Protein AF-A0A355T111-F1 (afdb_monomer_lite)

Radius of gyration: 15.48 Å; chains: 1; bounding box: 35×26×43 Å

Structure (mmCIF, N/CA/C/O backbone):
data_AF-A0A355T111-F1
#
_entry.id   AF-A0A355T111-F1
#
loop_
_atom_site.group_PDB
_atom_site.id
_atom_site.type_symbol
_atom_site.label_atom_id
_atom_site.label_alt_id
_atom_site.label_comp_id
_atom_site.label_asym_id
_atom_site.label_entity_id
_atom_site.label_seq_id
_atom_site.pdbx_PDB_ins_code
_atom_site.Cartn_x
_atom_site.Cartn_y
_atom_site.Cartn_z
_atom_site.occupancy
_atom_site.B_iso_or_equiv
_atom_site.auth_seq_id
_atom_site.auth_comp_id
_atom_site.auth_asym_id
_atom_site.auth_atom_id
_atom_site.pdbx_PDB_model_num
ATOM 1 N N . MET A 1 1 ? -7.117 -15.075 -18.019 1.00 62.53 1 MET A N 1
ATOM 2 C CA . MET A 1 1 ? -6.682 -15.993 -16.942 1.00 62.53 1 MET A CA 1
ATOM 3 C C . MET A 1 1 ? -5.212 -16.354 -17.118 1.00 62.53 1 MET A C 1
ATOM 5 O O . MET A 1 1 ? -4.495 -16.278 -16.134 1.00 62.53 1 MET A O 1
ATOM 9 N N . GLU A 1 2 ? -4.752 -16.636 -18.345 1.00 79.12 2 GLU A N 1
ATOM 10 C CA . GLU A 1 2 ? -3.320 -16.825 -18.655 1.00 79.12 2 GLU A CA 1
ATOM 11 C C . GLU A 1 2 ? -2.445 -15.627 -18.256 1.00 79.12 2 GLU A C 1
ATOM 13 O O . GLU A 1 2 ? -1.503 -15.822 -17.497 1.00 79.12 2 GLU A O 1
ATOM 18 N N . PHE A 1 3 ? -2.821 -14.393 -18.616 1.00 80.19 3 PHE A N 1
ATOM 19 C CA . PHE A 1 3 ? -2.013 -13.205 -18.284 1.00 80.19 3 PHE A CA 1
ATOM 20 C C . PHE A 1 3 ? -1.797 -12.984 -16.769 1.00 80.19 3 PHE A C 1
ATOM 22 O O . PHE A 1 3 ? -0.758 -12.492 -16.347 1.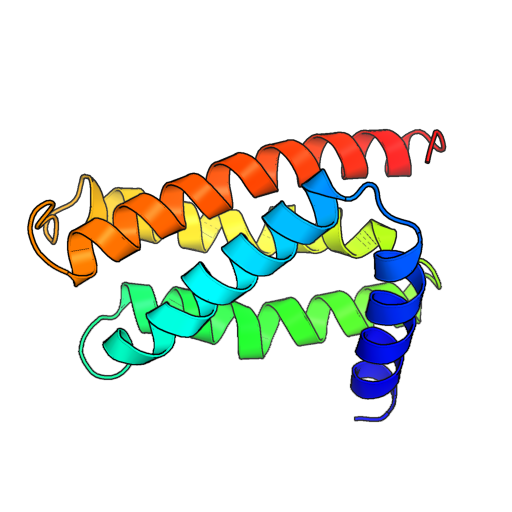00 80.19 3 PHE A O 1
ATOM 29 N N . ILE A 1 4 ? -2.746 -13.391 -15.911 1.00 85.50 4 ILE A N 1
ATOM 30 C CA . ILE A 1 4 ? -2.584 -13.299 -14.445 1.00 85.50 4 ILE A CA 1
ATOM 31 C C . ILE A 1 4 ? -1.568 -14.336 -13.947 1.00 85.50 4 ILE A C 1
ATOM 33 O O . ILE A 1 4 ? -0.788 -14.060 -13.039 1.00 85.50 4 ILE A O 1
ATOM 37 N N . LEU A 1 5 ? -1.576 -15.545 -14.514 1.00 87.12 5 LEU A N 1
ATOM 38 C CA . LEU A 1 5 ? -0.607 -16.583 -14.153 1.00 87.12 5 LEU A CA 1
ATOM 39 C C . LEU A 1 5 ? 0.805 -16.196 -14.599 1.00 87.12 5 LEU A C 1
ATOM 41 O O . LEU A 1 5 ? 1.757 -16.413 -13.849 1.00 87.12 5 LEU A O 1
ATOM 45 N N . GLU A 1 6 ? 0.916 -15.596 -15.782 1.00 85.94 6 GLU A N 1
ATOM 46 C CA . GLU A 1 6 ? 2.160 -15.050 -16.314 1.00 85.94 6 GLU A CA 1
ATOM 47 C C . GLU A 1 6 ? 2.695 -13.908 -15.451 1.00 85.94 6 GLU A C 1
ATOM 49 O O . GLU A 1 6 ? 3.835 -13.979 -15.001 1.00 85.94 6 GLU A O 1
ATOM 54 N N . PHE A 1 7 ? 1.839 -12.961 -15.069 1.00 88.06 7 PHE A N 1
ATOM 55 C CA . PHE A 1 7 ? 2.178 -11.912 -14.109 1.00 88.06 7 PHE A CA 1
ATOM 56 C C . PHE A 1 7 ? 2.808 -12.469 -12.823 1.00 88.06 7 PHE A C 1
ATOM 58 O O . PHE A 1 7 ? 3.863 -12.017 -12.385 1.00 88.06 7 PHE A O 1
ATOM 65 N N . PHE A 1 8 ? 2.205 -13.497 -12.213 1.00 89.75 8 PHE A N 1
ATOM 66 C CA . PHE A 1 8 ? 2.768 -14.102 -11.000 1.00 89.75 8 PHE A CA 1
ATOM 67 C C . PHE A 1 8 ? 4.076 -14.863 -11.246 1.00 89.75 8 PHE A C 1
ATOM 69 O O . PHE A 1 8 ? 4.852 -15.049 -10.306 1.00 89.75 8 PHE A O 1
ATOM 76 N N . ARG A 1 9 ? 4.312 -15.357 -12.464 1.00 88.62 9 ARG A N 1
ATOM 77 C CA . ARG A 1 9 ? 5.581 -15.982 -12.850 1.00 88.62 9 ARG A CA 1
ATOM 78 C C . ARG A 1 9 ? 6.675 -14.923 -12.945 1.00 88.62 9 ARG A C 1
ATOM 80 O O . ARG A 1 9 ? 7.655 -15.043 -12.217 1.00 88.62 9 ARG A O 1
ATOM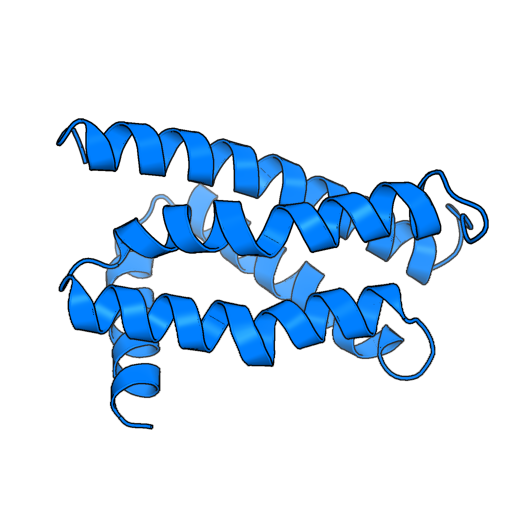 87 N N . GLU A 1 10 ? 6.454 -13.871 -13.726 1.00 86.06 10 GLU A N 1
ATOM 88 C CA . GLU A 1 10 ? 7.396 -12.758 -13.895 1.00 86.06 10 GLU A CA 1
ATOM 89 C C . GLU A 1 10 ? 7.706 -12.071 -12.564 1.00 86.06 10 GLU A C 1
ATOM 91 O O . GLU A 1 10 ? 8.867 -11.851 -12.227 1.00 86.06 10 GLU A O 1
ATOM 96 N N . PHE A 1 11 ? 6.680 -11.821 -11.745 1.00 87.06 11 PHE A N 1
ATOM 97 C CA . PHE A 1 11 ? 6.857 -11.242 -10.415 1.00 87.06 11 PHE A CA 1
ATOM 98 C C . PHE A 1 11 ? 7.775 -12.089 -9.530 1.00 87.06 11 PHE A C 1
ATOM 100 O O . PHE A 1 11 ? 8.628 -11.557 -8.823 1.00 87.06 11 PHE A O 1
ATOM 107 N N . ARG A 1 12 ? 7.623 -13.419 -9.563 1.00 87.00 12 ARG A N 1
ATOM 108 C CA . ARG A 1 12 ? 8.476 -14.326 -8.784 1.00 87.00 12 ARG A CA 1
ATOM 109 C C . ARG A 1 12 ? 9.897 -14.401 -9.320 1.00 87.00 12 ARG A C 1
ATOM 111 O O . ARG A 1 12 ? 10.809 -14.492 -8.507 1.00 87.00 12 ARG A O 1
ATOM 118 N N . GLU A 1 13 ? 10.071 -14.399 -10.637 1.00 87.38 13 GLU A N 1
ATOM 119 C CA . GLU A 1 13 ? 11.393 -14.392 -11.270 1.00 87.38 13 GLU A CA 1
ATOM 120 C C . GLU A 1 13 ? 12.159 -13.131 -10.851 1.00 87.38 13 GLU A C 1
ATOM 122 O O . GLU A 1 13 ? 13.251 -13.235 -10.301 1.00 87.38 13 GLU A O 1
ATOM 127 N N . GLN A 1 14 ? 11.537 -11.953 -10.950 1.00 83.06 14 GLN A N 1
ATOM 128 C CA . GLN A 1 14 ? 12.182 -10.702 -10.545 1.00 83.06 14 GLN A CA 1
ATOM 129 C C . GLN A 1 14 ? 12.410 -10.582 -9.038 1.00 83.06 14 GLN A C 1
ATOM 131 O O . GLN A 1 14 ? 13.414 -10.020 -8.603 1.00 83.06 14 GLN A O 1
ATOM 136 N N . ALA A 1 15 ? 11.513 -11.133 -8.215 1.00 83.38 15 ALA A N 1
ATOM 137 C CA . ALA A 1 15 ? 11.683 -11.110 -6.766 1.00 83.38 15 ALA A CA 1
ATOM 138 C C . ALA A 1 15 ? 12.965 -11.826 -6.301 1.00 83.38 15 ALA A C 1
ATOM 140 O O . ALA A 1 15 ? 13.522 -11.461 -5.264 1.00 83.38 15 ALA A O 1
ATOM 141 N N . GLN A 1 16 ? 13.460 -12.816 -7.054 1.00 84.38 16 GLN A N 1
ATOM 142 C CA . GLN A 1 16 ? 14.684 -13.549 -6.708 1.00 84.38 16 GLN A CA 1
ATOM 143 C C . GLN A 1 16 ? 15.945 -12.683 -6.794 1.00 84.38 16 GLN A C 1
ATOM 145 O O . GLN A 1 16 ? 16.879 -12.908 -6.024 1.00 84.38 16 GLN A O 1
ATOM 150 N N . ASP A 1 17 ? 15.938 -11.662 -7.651 1.00 87.06 17 ASP A N 1
ATOM 151 C CA . ASP A 1 17 ? 17.081 -10.772 -7.872 1.00 87.06 17 ASP A CA 1
ATOM 152 C C . ASP A 1 17 ? 17.067 -9.535 -6.955 1.00 87.06 17 ASP A C 1
ATOM 154 O O . ASP A 1 17 ? 18.016 -8.746 -6.927 1.00 87.06 17 ASP A O 1
ATOM 158 N N . LEU A 1 18 ? 16.003 -9.353 -6.164 1.00 86.56 18 LEU A N 1
ATOM 159 C CA . LEU A 1 18 ? 15.878 -8.214 -5.260 1.00 86.56 18 LEU A CA 1
ATOM 160 C C . LEU A 1 18 ? 16.731 -8.382 -3.990 1.00 86.56 18 LEU A C 1
ATOM 162 O O . LEU A 1 18 ? 16.838 -9.481 -3.434 1.00 86.56 18 LEU A O 1
ATOM 166 N N . PRO A 1 19 ? 17.269 -7.276 -3.435 1.00 92.75 19 PRO A N 1
ATOM 167 C CA . PRO A 1 19 ? 17.963 -7.306 -2.155 1.00 92.75 19 PRO A CA 1
ATOM 168 C C . PRO A 1 19 ? 17.118 -7.960 -1.053 1.00 92.75 19 PRO A C 1
ATOM 170 O O . PRO A 1 19 ? 15.907 -7.748 -0.964 1.00 92.75 19 PRO A O 1
ATOM 173 N N . ALA A 1 20 ? 17.766 -8.697 -0.148 1.00 92.81 20 ALA A N 1
ATOM 174 C CA . ALA A 1 20 ? 17.083 -9.466 0.898 1.00 92.81 20 ALA A CA 1
ATOM 175 C C . ALA A 1 20 ? 16.107 -8.630 1.753 1.00 92.81 20 ALA A C 1
ATOM 177 O O . ALA A 1 20 ? 15.047 -9.118 2.142 1.00 92.81 20 ALA A O 1
ATOM 178 N N . TRP A 1 21 ? 16.429 -7.358 2.016 1.00 92.94 21 TRP A N 1
ATOM 179 C CA . TRP A 1 21 ? 15.554 -6.465 2.780 1.00 92.94 21 TRP A CA 1
ATOM 180 C C . TRP A 1 21 ? 14.248 -6.136 2.037 1.00 92.94 21 TRP A C 1
ATOM 182 O O . TRP A 1 21 ? 13.208 -6.012 2.681 1.00 92.94 21 TRP A O 1
ATOM 192 N N . VAL A 1 22 ? 14.281 -6.050 0.700 1.00 91.38 22 VAL A N 1
ATOM 193 C CA . VAL A 1 22 ? 13.093 -5.816 -0.138 1.00 91.38 22 VAL A CA 1
ATOM 194 C C . VAL A 1 22 ? 12.194 -7.042 -0.088 1.00 91.38 22 VAL A C 1
ATOM 196 O O . VAL A 1 22 ? 11.002 -6.923 0.176 1.00 91.38 22 VAL A O 1
ATOM 199 N N . ASN A 1 23 ? 12.776 -8.233 -0.240 1.00 90.94 23 ASN A N 1
ATOM 200 C CA . ASN A 1 23 ? 12.054 -9.497 -0.101 1.00 90.94 23 ASN A CA 1
ATOM 201 C C . ASN A 1 23 ? 11.403 -9.647 1.284 1.00 90.94 23 ASN A C 1
ATOM 203 O O . ASN A 1 23 ? 10.239 -10.036 1.395 1.00 90.94 23 ASN A O 1
ATOM 207 N N . MET A 1 24 ? 12.111 -9.270 2.352 1.00 94.81 24 MET A N 1
ATOM 208 C CA . MET A 1 24 ? 11.548 -9.238 3.704 1.00 94.81 24 MET A CA 1
ATOM 209 C C . MET A 1 24 ? 10.376 -8.251 3.816 1.00 94.81 24 MET A C 1
ATOM 211 O O . MET A 1 24 ? 9.346 -8.596 4.399 1.00 94.81 24 MET A O 1
ATOM 215 N N . TRP A 1 25 ? 10.502 -7.053 3.235 1.00 95.88 25 TRP A N 1
ATOM 216 C CA . TRP A 1 25 ? 9.427 -6.061 3.204 1.00 95.88 25 TRP A CA 1
ATOM 217 C C . TRP A 1 25 ? 8.201 -6.574 2.439 1.00 95.88 25 TRP A C 1
ATOM 219 O O . TRP A 1 25 ? 7.092 -6.499 2.959 1.00 95.88 25 TRP A O 1
ATOM 229 N N . MET A 1 26 ? 8.383 -7.183 1.264 1.00 92.25 26 MET A N 1
ATOM 230 C CA . MET A 1 26 ? 7.293 -7.787 0.488 1.00 92.25 26 MET A CA 1
ATOM 231 C C . MET A 1 26 ? 6.560 -8.889 1.254 1.00 92.25 26 MET A C 1
ATOM 233 O O . MET A 1 26 ? 5.329 -8.906 1.276 1.00 92.25 26 MET A O 1
ATOM 237 N N . ASN A 1 27 ? 7.290 -9.761 1.951 1.00 94.69 27 ASN A N 1
ATOM 238 C CA . ASN A 1 27 ? 6.684 -10.789 2.798 1.00 94.69 27 ASN A CA 1
ATOM 239 C C . ASN A 1 27 ? 5.894 -10.180 3.964 1.00 94.69 27 ASN A C 1
ATOM 241 O O . ASN A 1 27 ? 4.785 -10.628 4.262 1.00 94.69 27 ASN A O 1
ATOM 245 N N . PHE A 1 28 ? 6.430 -9.135 4.599 1.00 97.31 28 PHE A N 1
ATOM 246 C CA . PHE A 1 28 ? 5.725 -8.399 5.645 1.00 97.31 28 PHE A CA 1
ATOM 247 C C . PHE A 1 28 ? 4.436 -7.759 5.116 1.00 97.31 28 PHE A C 1
ATOM 249 O O . PHE A 1 28 ? 3.377 -7.952 5.712 1.00 97.31 28 PHE A O 1
ATOM 256 N N . MET A 1 29 ? 4.497 -7.068 3.972 1.00 95.50 29 MET A N 1
ATOM 257 C CA . MET A 1 29 ? 3.314 -6.516 3.307 1.00 95.50 29 MET A CA 1
ATOM 258 C C . MET A 1 29 ? 2.276 -7.610 3.054 1.00 95.50 29 MET A C 1
ATOM 260 O O . MET A 1 29 ? 1.123 -7.468 3.459 1.00 95.50 29 MET A O 1
ATOM 264 N N . GLY A 1 30 ? 2.694 -8.730 2.456 1.00 94.88 30 GLY A N 1
ATOM 265 C CA . GLY A 1 30 ? 1.831 -9.880 2.197 1.00 94.88 30 GLY A CA 1
ATOM 266 C C . GLY A 1 30 ? 1.143 -10.404 3.460 1.00 94.88 30 GLY A C 1
ATOM 267 O O . GLY A 1 30 ? -0.059 -10.665 3.440 1.00 94.88 30 GLY A O 1
ATOM 268 N N . ALA A 1 31 ? 1.858 -10.486 4.585 1.00 97.44 31 ALA A N 1
ATOM 269 C CA . ALA A 1 31 ? 1.287 -10.891 5.868 1.00 97.44 31 ALA A CA 1
ATOM 270 C C . ALA A 1 31 ? 0.274 -9.868 6.420 1.00 97.44 31 ALA A C 1
ATOM 272 O O . ALA A 1 31 ? -0.808 -10.249 6.875 1.00 97.44 31 ALA A O 1
ATOM 273 N N . VAL A 1 32 ? 0.575 -8.567 6.352 1.00 97.69 32 VAL A N 1
ATOM 274 C CA . VAL A 1 32 ? -0.347 -7.500 6.788 1.00 97.69 32 VAL A CA 1
ATOM 275 C C . VAL A 1 32 ? -1.632 -7.511 5.953 1.00 97.69 32 VAL A C 1
ATOM 277 O O . VAL A 1 32 ? -2.732 -7.488 6.510 1.00 97.69 32 VAL A O 1
ATOM 280 N N . TYR A 1 33 ? -1.519 -7.641 4.630 1.00 95.31 33 TYR A N 1
ATOM 281 C CA . TYR A 1 33 ? -2.675 -7.811 3.747 1.00 95.31 33 TYR A CA 1
ATOM 282 C C . TYR A 1 33 ? -3.454 -9.091 4.061 1.00 95.31 33 TYR A C 1
ATOM 284 O O . TYR A 1 33 ? -4.675 -9.050 4.223 1.00 95.31 33 TYR A O 1
ATOM 292 N N . GLY A 1 34 ? -2.754 -10.222 4.191 1.00 96.38 34 GLY A N 1
ATOM 293 C CA . GLY A 1 34 ? -3.352 -11.531 4.448 1.00 96.38 34 GLY A CA 1
ATOM 294 C C . GLY A 1 34 ? -4.125 -11.581 5.765 1.00 96.38 34 GLY A C 1
ATOM 295 O O . GLY A 1 34 ? -5.242 -12.091 5.809 1.00 96.38 34 GLY A O 1
ATOM 296 N N . THR A 1 35 ? -3.598 -10.969 6.829 1.00 97.38 35 THR A N 1
ATOM 297 C CA . THR A 1 35 ? -4.310 -10.854 8.116 1.00 97.38 35 THR A CA 1
ATOM 298 C C . THR A 1 35 ? -5.583 -10.008 8.027 1.00 97.38 35 THR A C 1
ATOM 300 O O . THR A 1 35 ? -6.499 -10.205 8.827 1.00 97.38 35 THR A O 1
ATOM 303 N N . GLY A 1 36 ? -5.714 -9.153 7.006 1.00 95.56 36 GLY A N 1
ATOM 304 C CA . GLY A 1 36 ? -6.953 -8.438 6.697 1.00 95.56 36 GLY A CA 1
ATOM 305 C C . GLY A 1 36 ? -8.145 -9.369 6.457 1.00 95.56 36 GLY A C 1
ATOM 306 O O . GLY A 1 36 ? -9.271 -9.021 6.821 1.00 95.56 36 GLY A O 1
ATOM 307 N N . LEU A 1 37 ? -7.905 -10.587 5.948 1.00 96.69 37 LEU A N 1
ATOM 308 C CA . LEU A 1 37 ? -8.934 -11.612 5.729 1.00 96.69 37 LEU A CA 1
ATOM 309 C C . LEU A 1 37 ? -9.687 -11.993 7.009 1.00 96.69 37 LEU A C 1
ATOM 311 O O . LEU A 1 37 ? -10.868 -12.318 6.946 1.00 96.69 37 LEU A O 1
ATOM 315 N N . LEU A 1 38 ? -9.060 -11.888 8.182 1.00 97.38 38 LEU A N 1
ATOM 316 C CA . LEU A 1 38 ? -9.715 -12.179 9.462 1.00 97.38 38 LEU A CA 1
ATOM 317 C C . LEU A 1 38 ? -10.842 -11.182 9.783 1.00 97.38 38 LEU A C 1
ATOM 319 O O . LEU A 1 38 ? -11.762 -11.480 10.547 1.00 97.38 38 LEU A O 1
ATOM 323 N N . PHE A 1 39 ? -10.793 -9.991 9.187 1.00 97.50 39 PHE A N 1
ATOM 324 C CA . PHE A 1 39 ? -11.696 -8.886 9.492 1.00 97.50 39 PHE A CA 1
ATOM 325 C C . PHE A 1 39 ? -12.745 -8.632 8.403 1.00 97.50 39 PHE A C 1
ATOM 327 O O . PHE A 1 39 ? -13.680 -7.863 8.645 1.00 97.50 39 PHE A O 1
ATOM 334 N N . ILE A 1 40 ? -12.661 -9.294 7.241 1.00 96.62 40 ILE A N 1
ATOM 335 C CA . ILE A 1 40 ? -13.535 -9.011 6.086 1.00 96.62 40 ILE A CA 1
ATOM 336 C C . ILE A 1 40 ? -15.017 -9.228 6.391 1.00 96.62 40 ILE A C 1
ATOM 338 O O . ILE A 1 40 ? -15.857 -8.537 5.836 1.00 96.62 40 ILE A O 1
ATOM 342 N N . PHE A 1 41 ? -15.394 -10.129 7.299 1.00 95.00 41 PHE A N 1
ATOM 343 C CA . PHE A 1 41 ? -16.812 -10.345 7.617 1.00 95.00 41 PHE A CA 1
ATOM 344 C C . PHE A 1 41 ? -17.394 -9.285 8.553 1.00 95.00 41 PHE A C 1
ATOM 346 O O . PHE A 1 41 ? -18.609 -9.117 8.593 1.00 95.00 41 PHE A O 1
ATOM 353 N N . HIS A 1 42 ? -16.552 -8.507 9.233 1.00 94.25 42 HIS A N 1
ATOM 354 C CA . HIS A 1 42 ? -16.984 -7.615 10.312 1.00 94.25 42 HIS A CA 1
ATOM 355 C C . HIS A 1 42 ? -16.642 -6.146 10.070 1.00 94.25 42 HIS A C 1
ATOM 357 O O . HIS A 1 42 ? -17.230 -5.269 10.704 1.00 94.25 42 HIS A O 1
ATOM 363 N N . LYS A 1 43 ? -15.668 -5.857 9.202 1.00 96.88 43 LYS A N 1
ATOM 364 C CA . LYS A 1 43 ? -15.067 -4.529 9.080 1.00 96.88 43 LYS A CA 1
ATOM 365 C C . LYS A 1 43 ? -15.003 -4.092 7.629 1.00 96.88 43 LYS A C 1
ATOM 367 O O . LYS A 1 43 ? -14.418 -4.766 6.786 1.00 96.88 43 LYS A O 1
ATOM 372 N N . TRP A 1 44 ? -15.592 -2.932 7.352 1.00 96.94 44 TRP A N 1
ATOM 373 C CA . TRP A 1 44 ? -15.624 -2.388 6.000 1.00 96.94 44 TRP A CA 1
ATOM 374 C C . TRP A 1 44 ? -14.232 -2.022 5.482 1.00 96.94 44 TRP A C 1
ATOM 376 O O . TRP A 1 44 ? -13.926 -2.368 4.348 1.00 96.94 44 TRP A O 1
ATOM 386 N N . GLY A 1 45 ? -13.361 -1.410 6.295 1.00 96.94 45 GLY A N 1
ATOM 387 C CA . GLY A 1 45 ? -12.001 -1.074 5.853 1.00 96.94 45 GLY A CA 1
ATOM 388 C C . GLY A 1 45 ? -11.193 -2.304 5.427 1.00 96.94 45 GLY A C 1
ATOM 389 O O . GLY A 1 45 ? -10.500 -2.255 4.416 1.00 96.94 45 GLY A O 1
ATOM 390 N N . ALA A 1 46 ? -11.374 -3.446 6.103 1.00 97.50 46 ALA A N 1
ATOM 391 C CA . ALA A 1 46 ? -10.786 -4.718 5.678 1.00 97.50 46 ALA A CA 1
ATOM 392 C C . ALA A 1 46 ? -11.351 -5.218 4.341 1.00 97.50 46 ALA A C 1
ATOM 394 O O . ALA A 1 46 ? -10.579 -5.591 3.461 1.00 97.50 46 ALA A O 1
ATOM 395 N N . ARG A 1 47 ? -12.679 -5.180 4.148 1.00 98.06 47 ARG A N 1
ATOM 396 C CA . ARG A 1 47 ? -13.300 -5.515 2.849 1.00 98.06 47 ARG A CA 1
ATOM 397 C C . ARG A 1 47 ? -12.787 -4.616 1.737 1.00 98.06 47 ARG A C 1
ATOM 399 O O . ARG A 1 47 ? -12.536 -5.101 0.643 1.00 98.06 47 ARG A O 1
ATOM 406 N N . PHE A 1 48 ? -12.638 -3.325 2.017 1.00 98.00 48 PHE A N 1
ATOM 407 C CA . PHE A 1 48 ? -12.184 -2.361 1.032 1.00 98.00 48 PHE A CA 1
ATOM 408 C C . PHE A 1 48 ? -10.725 -2.607 0.646 1.00 98.00 48 PHE A C 1
ATOM 410 O O . PHE A 1 48 ? -10.436 -2.712 -0.537 1.00 98.00 48 PHE A O 1
ATOM 417 N N . ALA A 1 49 ? -9.828 -2.798 1.617 1.00 97.44 49 ALA A N 1
ATOM 418 C CA . ALA A 1 49 ? -8.420 -3.085 1.353 1.00 97.44 49 ALA A CA 1
ATOM 419 C C . ALA A 1 49 ? -8.210 -4.427 0.627 1.00 97.44 49 ALA A C 1
ATOM 421 O O . ALA A 1 49 ? -7.521 -4.484 -0.390 1.00 97.44 49 ALA A O 1
ATOM 422 N N . VAL A 1 50 ? -8.834 -5.504 1.116 1.00 96.69 50 VAL A N 1
ATOM 423 C CA . VAL A 1 50 ? -8.726 -6.840 0.503 1.00 96.69 50 VAL A CA 1
ATOM 424 C C . VAL A 1 50 ? -9.413 -6.870 -0.862 1.00 96.69 50 VAL A C 1
ATOM 426 O O . VAL A 1 50 ? -8.873 -7.425 -1.815 1.00 96.69 50 VAL A O 1
ATOM 429 N N . GLY A 1 51 ? -10.587 -6.251 -0.983 1.00 96.62 51 GLY A N 1
ATOM 430 C CA . GLY A 1 51 ? -11.312 -6.152 -2.244 1.00 96.62 51 GLY A CA 1
ATOM 431 C C . GLY A 1 51 ? -10.547 -5.336 -3.285 1.00 96.62 51 GLY A C 1
ATOM 432 O O . GLY A 1 51 ? -10.443 -5.775 -4.427 1.00 96.62 51 GLY A O 1
ATOM 433 N N . MET A 1 52 ? -9.948 -4.207 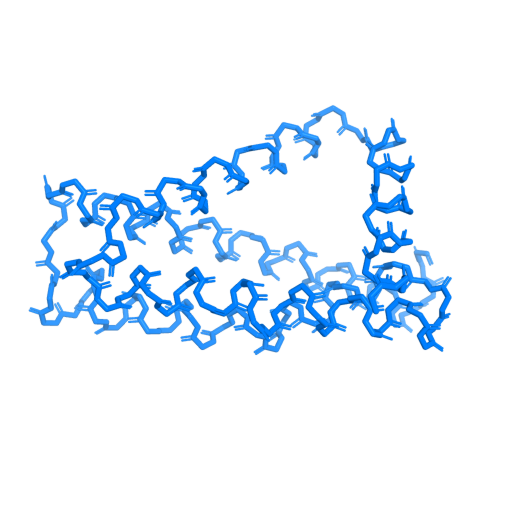-2.885 1.00 97.00 52 MET A N 1
ATOM 434 C CA . MET A 1 52 ? -9.062 -3.415 -3.743 1.00 97.00 52 MET A CA 1
ATOM 435 C C . MET A 1 52 ? -7.898 -4.267 -4.245 1.00 97.00 52 MET A C 1
ATOM 437 O O . MET A 1 52 ? -7.634 -4.272 -5.442 1.00 97.00 52 MET A O 1
ATOM 441 N N . MET A 1 53 ? -7.250 -5.040 -3.366 1.00 95.06 53 MET A N 1
ATOM 442 C CA . MET A 1 53 ? -6.165 -5.938 -3.766 1.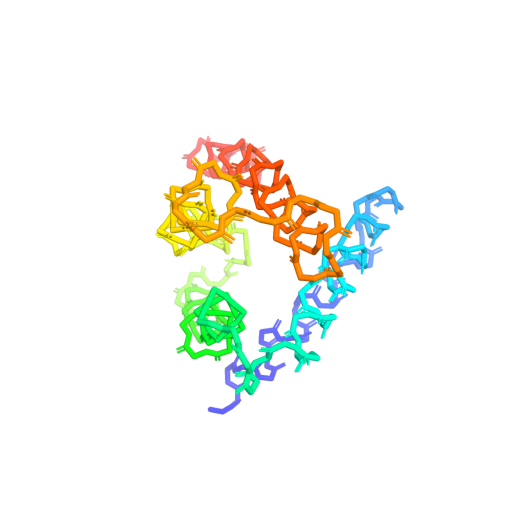00 95.06 53 MET A CA 1
ATOM 443 C C . MET A 1 53 ? -6.624 -6.962 -4.816 1.00 95.06 53 MET A C 1
ATOM 445 O O . MET A 1 53 ? -6.031 -7.065 -5.888 1.00 95.06 53 MET A O 1
ATOM 449 N N . LEU A 1 54 ? -7.674 -7.728 -4.504 1.00 93.88 54 LEU A N 1
ATOM 450 C CA . LEU A 1 54 ? -8.060 -8.906 -5.284 1.00 93.88 54 LEU A CA 1
ATOM 451 C C . LEU A 1 54 ? -8.759 -8.564 -6.600 1.00 93.88 54 LEU A C 1
ATOM 453 O O . LEU A 1 54 ? -8.543 -9.246 -7.599 1.00 93.88 54 LEU A O 1
ATOM 457 N N . PHE A 1 55 ? -9.612 -7.539 -6.602 1.00 95.56 55 PHE A N 1
ATOM 458 C CA . PHE A 1 55 ? -10.490 -7.255 -7.738 1.00 95.56 55 PHE A CA 1
ATOM 459 C C . PHE A 1 55 ? -10.014 -6.097 -8.609 1.00 95.56 55 PHE A C 1
ATOM 461 O O . PHE A 1 55 ? -10.486 -5.981 -9.737 1.00 95.56 55 PHE A O 1
ATOM 468 N N . LEU A 1 56 ? -9.102 -5.254 -8.117 1.00 95.81 56 LEU A N 1
ATOM 469 C CA . LEU A 1 56 ? -8.597 -4.107 -8.872 1.00 95.81 56 LEU A CA 1
ATOM 470 C C . LEU A 1 56 ? -7.081 -4.149 -9.023 1.00 95.81 56 LEU A C 1
ATOM 472 O O . LEU A 1 56 ? -6.605 -4.174 -10.151 1.00 95.81 56 LEU A O 1
ATOM 476 N N . ASN A 1 57 ? -6.329 -4.225 -7.925 1.00 95.06 57 ASN A N 1
ATOM 477 C CA . ASN A 1 57 ? -4.875 -4.116 -7.969 1.00 95.06 57 ASN A CA 1
ATOM 478 C C . ASN A 1 57 ? -4.227 -5.248 -8.766 1.00 95.06 57 ASN A C 1
ATOM 480 O O . ASN A 1 57 ? -3.517 -4.981 -9.725 1.00 95.06 57 ASN A O 1
ATOM 484 N N . VAL A 1 58 ? -4.509 -6.510 -8.424 1.00 93.88 58 VAL A N 1
ATOM 485 C CA . VAL A 1 58 ? -3.921 -7.655 -9.140 1.00 93.88 58 VAL A CA 1
ATOM 486 C C . VAL A 1 58 ? -4.309 -7.659 -10.629 1.00 93.88 58 VAL A C 1
ATOM 488 O O . VAL A 1 58 ? -3.402 -7.751 -11.456 1.00 93.88 58 VAL A O 1
ATOM 491 N N . PRO A 1 59 ? -5.594 -7.513 -11.018 1.00 95.31 59 PRO A N 1
ATOM 492 C CA . PRO A 1 59 ? -5.958 -7.446 -12.432 1.00 95.31 59 PRO A CA 1
ATOM 493 C C . PRO A 1 59 ? -5.346 -6.256 -13.179 1.00 95.31 59 PRO A C 1
ATOM 495 O O . PRO A 1 59 ? -4.890 -6.435 -14.304 1.00 95.31 59 PRO A O 1
ATOM 498 N N . ALA A 1 60 ? -5.319 -5.063 -12.575 1.00 96.00 60 ALA A N 1
ATOM 499 C CA . ALA A 1 60 ? -4.764 -3.866 -13.205 1.00 96.00 60 ALA A CA 1
ATOM 500 C C . ALA A 1 60 ? -3.248 -3.976 -13.389 1.00 96.00 60 ALA A C 1
ATOM 502 O O . ALA A 1 60 ? -2.749 -3.688 -14.471 1.00 96.00 60 ALA A O 1
ATOM 503 N N . SER A 1 61 ? -2.533 -4.449 -12.369 1.00 95.38 61 SER A N 1
ATOM 504 C CA . SER A 1 61 ? -1.097 -4.718 -12.440 1.00 95.38 61 SER A CA 1
ATOM 505 C C . SER A 1 61 ? -0.777 -5.736 -13.528 1.00 95.38 61 SER A C 1
ATOM 507 O O . SER A 1 61 ? 0.044 -5.458 -14.392 1.00 95.38 61 SER A O 1
ATOM 509 N N . ALA A 1 62 ? -1.490 -6.865 -13.556 1.00 94.56 62 ALA A N 1
ATOM 510 C CA . ALA A 1 62 ? -1.291 -7.885 -14.579 1.00 94.56 62 ALA A CA 1
ATOM 511 C C . ALA A 1 62 ? -1.592 -7.363 -15.996 1.00 94.56 62 ALA A C 1
ATOM 513 O O . ALA A 1 62 ? -0.844 -7.650 -16.923 1.00 94.56 62 ALA A O 1
ATOM 514 N N . PHE A 1 63 ? -2.644 -6.557 -16.164 1.00 94.56 63 PHE A N 1
ATOM 515 C CA . PHE A 1 63 ? -2.974 -5.939 -17.450 1.00 94.56 63 PHE A CA 1
ATOM 516 C C . PHE A 1 63 ? -1.914 -4.931 -17.913 1.00 94.56 63 PHE A C 1
ATOM 518 O O . PHE A 1 63 ? -1.553 -4.902 -19.084 1.00 94.56 63 PHE A O 1
ATOM 525 N N . VAL A 1 64 ? -1.404 -4.094 -17.008 1.00 94.19 64 VAL A N 1
ATOM 526 C CA . VAL A 1 64 ? -0.380 -3.100 -17.345 1.00 94.19 64 VAL A CA 1
ATOM 527 C C . VAL A 1 64 ? 0.955 -3.768 -17.667 1.00 94.19 64 VAL A C 1
ATOM 529 O O . VAL A 1 64 ? 1.625 -3.344 -18.608 1.00 94.19 64 VAL A O 1
ATOM 532 N N . THR A 1 65 ? 1.333 -4.820 -16.941 1.00 92.50 65 THR A N 1
ATOM 533 C CA . THR A 1 65 ? 2.528 -5.611 -17.260 1.00 92.50 65 THR A CA 1
ATOM 534 C C . THR A 1 65 ? 2.407 -6.259 -18.639 1.00 92.50 65 THR A C 1
ATOM 536 O O . THR A 1 65 ? 3.313 -6.093 -19.446 1.00 92.50 65 THR A O 1
ATOM 539 N N . ASP A 1 66 ? 1.267 -6.880 -18.957 1.00 92.75 66 ASP A N 1
ATOM 540 C CA . ASP A 1 66 ? 0.990 -7.452 -20.286 1.00 92.75 66 ASP A CA 1
ATOM 541 C C . ASP A 1 66 ? 1.062 -6.392 -21.404 1.00 92.75 66 ASP A C 1
ATOM 543 O O . ASP A 1 66 ? 1.712 -6.590 -22.428 1.00 92.75 66 ASP A O 1
ATOM 547 N N . LEU A 1 67 ? 0.471 -5.213 -21.180 1.00 93.12 67 LEU A N 1
ATOM 548 C CA . LEU A 1 67 ? 0.451 -4.124 -22.162 1.00 93.12 67 LEU A CA 1
ATOM 549 C C . LEU A 1 67 ? 1.836 -3.512 -22.424 1.00 93.12 67 LEU A C 1
ATOM 551 O O . LEU A 1 67 ? 2.115 -3.058 -23.533 1.00 93.12 67 LEU A O 1
ATOM 555 N N . THR A 1 68 ? 2.675 -3.422 -21.393 1.00 91.75 68 THR A N 1
ATOM 556 C CA . THR A 1 68 ? 3.956 -2.697 -21.453 1.00 91.75 68 THR A CA 1
ATOM 557 C C . THR A 1 68 ? 5.166 -3.612 -21.610 1.00 91.75 68 THR A C 1
ATOM 559 O O . THR A 1 68 ? 6.241 -3.129 -21.961 1.00 91.75 68 THR A O 1
ATOM 562 N N . GLY A 1 69 ? 5.017 -4.907 -21.325 1.00 89.56 69 GLY A N 1
ATOM 563 C CA . GLY A 1 69 ? 6.123 -5.855 -21.204 1.00 89.56 69 GLY A CA 1
ATOM 564 C C . GLY A 1 69 ? 7.086 -5.537 -20.054 1.00 89.56 69 GLY A C 1
ATOM 565 O O . GLY A 1 69 ? 8.205 -6.044 -20.047 1.00 89.56 69 GLY A O 1
ATOM 566 N N . ASN A 1 70 ? 6.706 -4.661 -19.115 1.00 89.38 70 ASN A N 1
ATOM 567 C CA . ASN A 1 70 ? 7.562 -4.242 -18.010 1.00 89.38 70 ASN A CA 1
ATOM 568 C C . ASN A 1 70 ? 6.781 -4.218 -16.689 1.00 89.38 70 ASN A C 1
ATOM 570 O O . ASN A 1 70 ? 5.824 -3.462 -16.506 1.00 89.38 70 ASN A O 1
ATOM 574 N N . ILE A 1 71 ? 7.230 -5.033 -15.736 1.00 89.75 71 ILE A N 1
ATOM 575 C CA . ILE A 1 71 ? 6.600 -5.166 -14.425 1.00 89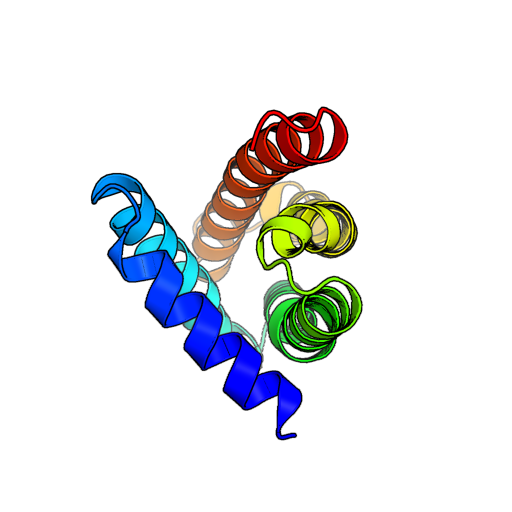.75 71 ILE A CA 1
ATOM 576 C C . ILE A 1 71 ? 6.735 -3.908 -13.554 1.00 89.75 71 ILE A C 1
ATOM 578 O O . ILE A 1 71 ? 5.946 -3.711 -12.635 1.00 89.75 71 ILE A O 1
ATOM 582 N N . ASP A 1 72 ? 7.710 -3.038 -13.820 1.00 91.25 72 ASP A N 1
ATOM 583 C CA . ASP A 1 72 ? 7.967 -1.855 -12.995 1.00 91.25 72 ASP A CA 1
ATOM 584 C C . ASP A 1 72 ? 6.800 -0.862 -13.013 1.00 91.25 72 ASP A C 1
ATOM 586 O O . ASP A 1 72 ? 6.631 -0.072 -12.081 1.00 91.25 72 ASP A O 1
ATOM 590 N N . TRP A 1 73 ? 5.935 -0.945 -14.027 1.00 93.69 73 TRP A N 1
ATOM 591 C CA . TRP A 1 73 ? 4.704 -0.166 -14.098 1.00 93.69 73 TRP A CA 1
ATOM 592 C C . TRP A 1 73 ? 3.677 -0.517 -13.011 1.00 93.69 73 TRP A C 1
ATOM 594 O O . TRP A 1 73 ? 2.741 0.259 -12.797 1.00 93.69 73 TRP A O 1
ATOM 604 N N . ILE A 1 74 ? 3.859 -1.616 -12.266 1.00 94.00 74 ILE A N 1
ATOM 605 C CA . ILE A 1 74 ? 3.063 -1.913 -11.065 1.00 94.00 74 ILE A CA 1
ATOM 606 C C . ILE A 1 74 ? 3.106 -0.743 -10.073 1.00 94.00 74 ILE A C 1
ATOM 608 O O . ILE A 1 74 ? 2.079 -0.410 -9.479 1.00 94.00 74 ILE A O 1
ATOM 612 N N . ALA A 1 75 ? 4.258 -0.081 -9.926 1.00 94.50 75 ALA A N 1
ATOM 613 C CA . ALA A 1 75 ? 4.401 1.064 -9.028 1.00 94.50 75 ALA A CA 1
ATOM 614 C C . ALA A 1 75 ? 3.413 2.192 -9.386 1.00 94.50 75 ALA A C 1
ATOM 616 O O . ALA A 1 75 ? 2.764 2.769 -8.513 1.00 94.50 75 ALA A O 1
ATOM 617 N N . ALA A 1 76 ? 3.198 2.448 -10.679 1.00 95.88 76 ALA A N 1
ATOM 618 C CA . ALA A 1 76 ? 2.230 3.444 -11.129 1.00 95.88 76 ALA A CA 1
ATOM 619 C C . ALA A 1 76 ? 0.780 3.024 -10.829 1.00 95.88 76 ALA A C 1
ATOM 621 O O . ALA A 1 76 ? -0.035 3.854 -10.426 1.00 95.88 76 ALA A O 1
ATOM 622 N N . VAL A 1 77 ? 0.456 1.734 -10.972 1.00 96.94 77 VAL A N 1
ATOM 623 C CA . VAL A 1 77 ? -0.867 1.190 -10.614 1.00 96.94 77 VAL A CA 1
ATOM 624 C C . VAL A 1 77 ? -1.139 1.380 -9.119 1.00 96.94 77 VAL A C 1
ATOM 626 O O . VAL A 1 77 ? -2.210 1.858 -8.730 1.00 96.94 77 VAL A O 1
ATOM 629 N N . HIS A 1 78 ? -0.149 1.084 -8.278 1.00 97.50 78 HIS A N 1
ATOM 630 C CA . HIS A 1 78 ? -0.225 1.278 -6.834 1.00 97.50 78 HIS A CA 1
ATOM 631 C C . HIS A 1 78 ? -0.516 2.727 -6.443 1.00 97.50 78 HIS A C 1
ATOM 633 O O . HIS A 1 78 ? -1.393 2.965 -5.608 1.00 97.50 78 HIS A O 1
ATOM 639 N N . LEU A 1 79 ? 0.151 3.693 -7.082 1.00 97.69 79 LEU A N 1
ATOM 640 C CA . LEU A 1 79 ? -0.065 5.123 -6.840 1.00 97.69 79 LEU A CA 1
ATOM 641 C C . LEU A 1 79 ? -1.493 5.585 -7.145 1.00 97.69 79 LEU A C 1
ATOM 643 O O . LEU A 1 79 ? -1.917 6.606 -6.615 1.00 97.69 79 LEU A O 1
ATOM 647 N N . VAL A 1 80 ? -2.251 4.860 -7.968 1.00 97.50 80 VAL A N 1
ATOM 648 C CA . VAL A 1 80 ? -3.655 5.185 -8.256 1.00 97.50 80 VAL A CA 1
ATOM 649 C C . VAL A 1 80 ? -4.599 4.463 -7.296 1.00 97.50 80 VAL A C 1
ATOM 651 O O . VAL A 1 80 ? -5.549 5.061 -6.787 1.00 97.50 80 VAL A O 1
ATOM 654 N N . LEU A 1 81 ? -4.352 3.179 -7.030 1.00 97.62 81 LEU A N 1
ATOM 655 C CA . LEU A 1 81 ? -5.316 2.317 -6.340 1.00 97.62 81 LEU A CA 1
ATOM 656 C C . LEU A 1 81 ? -5.189 2.326 -4.813 1.00 97.62 81 LEU A C 1
ATOM 658 O O . LEU A 1 81 ? -6.195 2.175 -4.113 1.00 97.62 81 LEU A O 1
ATOM 662 N N . TRP A 1 82 ? -3.989 2.536 -4.270 1.00 98.12 82 TRP A N 1
ATOM 663 C CA . TRP A 1 82 ? -3.770 2.509 -2.822 1.00 98.12 82 TRP A CA 1
ATOM 664 C C . TRP A 1 82 ? -4.101 3.805 -2.075 1.00 98.12 82 TRP A C 1
ATOM 666 O O . TRP A 1 82 ? -4.582 3.693 -0.940 1.00 98.12 82 TRP A O 1
ATOM 676 N N . PRO A 1 83 ? -3.938 5.025 -2.632 1.00 98.31 83 PRO A N 1
ATOM 677 C CA . PRO A 1 83 ? -4.292 6.238 -1.897 1.00 98.31 83 PRO A CA 1
ATOM 678 C C . PRO A 1 83 ? -5.761 6.310 -1.456 1.00 98.31 83 PRO A C 1
ATOM 680 O O . PRO A 1 83 ? -5.989 6.715 -0.316 1.00 98.31 83 PRO A O 1
ATOM 683 N N . PRO A 1 84 ? -6.767 5.875 -2.247 1.00 98.25 84 PRO A N 1
ATOM 684 C CA . PRO A 1 84 ? -8.149 5.804 -1.771 1.00 98.25 84 PRO A CA 1
ATOM 685 C C . PRO A 1 84 ? -8.327 4.900 -0.543 1.00 98.25 84 PRO A C 1
ATOM 687 O O . PRO A 1 84 ? -9.061 5.254 0.382 1.00 98.25 84 PRO A O 1
ATOM 690 N N . VAL A 1 85 ? -7.638 3.751 -0.503 1.00 98.12 85 VAL A N 1
ATOM 691 C CA . VAL A 1 85 ? -7.667 2.826 0.644 1.00 98.12 85 VAL A CA 1
ATOM 692 C C . VAL A 1 85 ? -7.005 3.461 1.858 1.00 98.12 85 VAL A C 1
ATOM 694 O O . VAL A 1 85 ? -7.593 3.462 2.939 1.00 98.12 85 VAL A O 1
ATOM 697 N N . LEU A 1 86 ? -5.818 4.046 1.675 1.00 98.56 86 LEU A N 1
ATOM 698 C CA . LEU A 1 86 ? -5.107 4.749 2.738 1.00 98.56 86 LEU A CA 1
ATOM 699 C C . LEU A 1 86 ? -5.960 5.883 3.308 1.00 98.56 86 LEU A C 1
ATOM 701 O O . LEU A 1 86 ? -6.157 5.963 4.518 1.00 98.56 86 LEU A O 1
ATOM 705 N N . TYR A 1 87 ? -6.525 6.719 2.439 1.00 98.62 87 TYR A N 1
ATOM 706 C CA . TYR A 1 87 ? -7.406 7.811 2.830 1.00 98.62 87 TYR A CA 1
ATOM 707 C C . TYR A 1 87 ? -8.602 7.303 3.637 1.00 98.62 87 TYR A C 1
ATOM 709 O O . TYR A 1 87 ? -8.909 7.846 4.701 1.00 98.62 87 TYR A O 1
ATOM 717 N N . TYR A 1 88 ? -9.261 6.237 3.175 1.00 98.50 88 TYR A N 1
ATOM 718 C CA . TYR A 1 88 ? -10.387 5.651 3.892 1.00 98.50 88 TYR A CA 1
ATOM 719 C C . TYR A 1 88 ? -9.975 5.160 5.286 1.00 98.50 88 TYR A C 1
ATOM 721 O O . TYR A 1 88 ? -10.604 5.535 6.277 1.00 98.50 88 TYR A O 1
ATOM 729 N N . LEU A 1 89 ? -8.914 4.352 5.383 1.00 98.31 89 LEU A N 1
ATOM 730 C CA . LEU A 1 89 ? -8.460 3.798 6.661 1.00 98.31 89 LEU A CA 1
ATOM 731 C C . LEU A 1 89 ? -8.063 4.913 7.633 1.00 98.31 89 LEU A C 1
ATOM 733 O O . LEU A 1 89 ? -8.508 4.904 8.781 1.00 98.31 89 LEU A O 1
ATOM 737 N N . LEU A 1 90 ? -7.319 5.919 7.168 1.00 98.50 90 LEU A N 1
ATOM 738 C CA . LEU A 1 90 ? -6.900 7.044 8.000 1.00 98.50 90 LEU A CA 1
ATOM 739 C C . LEU A 1 90 ? -8.089 7.866 8.505 1.00 98.50 90 LEU A C 1
ATOM 741 O O . LEU A 1 90 ? -8.190 8.137 9.701 1.00 98.50 90 LEU A O 1
ATOM 745 N N . THR A 1 91 ? -9.012 8.234 7.616 1.00 98.38 91 THR A N 1
ATOM 746 C CA . THR A 1 91 ? -10.123 9.139 7.955 1.00 98.38 91 THR A CA 1
ATOM 747 C C . THR A 1 91 ? -11.295 8.464 8.653 1.00 98.38 91 THR A C 1
ATOM 749 O O . THR A 1 91 ? -12.116 9.156 9.256 1.00 98.38 91 THR A O 1
ATOM 752 N N . ARG A 1 92 ? -11.415 7.133 8.581 1.00 97.88 92 ARG A N 1
ATOM 753 C CA . ARG A 1 92 ? -12.525 6.392 9.198 1.00 97.88 92 ARG A CA 1
ATOM 754 C C . ARG A 1 92 ? -12.089 5.536 10.370 1.00 97.88 92 ARG A C 1
ATOM 756 O O . ARG A 1 92 ? -12.735 5.606 11.413 1.00 97.88 92 ARG A O 1
ATOM 763 N N . ASP A 1 93 ? -11.008 4.780 10.217 1.00 97.31 93 ASP A N 1
ATOM 764 C CA . ASP A 1 93 ? -10.672 3.673 11.114 1.00 97.31 93 ASP A CA 1
ATOM 765 C C . ASP A 1 93 ? -9.453 3.946 12.013 1.00 97.31 93 ASP A C 1
ATOM 767 O O . ASP A 1 93 ? -9.332 3.311 13.061 1.00 97.31 93 ASP A O 1
ATOM 771 N N . VAL A 1 94 ? -8.591 4.907 11.656 1.00 97.75 94 VAL A N 1
ATOM 772 C CA . VAL A 1 94 ? -7.416 5.302 12.460 1.00 97.75 94 VAL A CA 1
ATOM 773 C C . VAL A 1 94 ? -7.658 6.596 13.239 1.00 97.75 94 VAL A C 1
ATOM 775 O O . VAL A 1 94 ? -7.550 6.594 14.461 1.00 97.75 94 VAL A O 1
ATOM 778 N N . PHE A 1 95 ? -8.016 7.688 12.557 1.00 97.62 95 PHE A N 1
ATOM 779 C CA . PHE A 1 95 ? -8.269 9.004 13.174 1.00 97.62 95 PHE A CA 1
ATOM 780 C C . PHE A 1 95 ? -9.752 9.396 13.166 1.00 97.62 95 PHE A C 1
ATOM 782 O O . PHE A 1 95 ? -10.126 10.477 13.614 1.00 97.62 95 PHE A O 1
ATOM 789 N N . GLY A 1 96 ? -10.588 8.527 12.604 1.00 96.12 96 GLY A N 1
ATOM 790 C CA . GLY A 1 96 ? -11.987 8.794 12.322 1.00 96.12 96 GLY A CA 1
ATOM 791 C C . GLY A 1 96 ? -12.975 8.327 13.389 1.00 96.12 96 GLY A C 1
ATOM 792 O O . GLY A 1 96 ? -12.594 7.861 14.463 1.00 96.12 96 GLY A O 1
ATOM 793 N N . PRO A 1 97 ? -14.279 8.374 13.067 1.00 95.69 97 PRO A N 1
ATOM 794 C CA . PRO A 1 97 ? -15.349 7.988 13.986 1.00 95.69 97 PRO A CA 1
ATOM 795 C C . PRO A 1 97 ? -15.332 6.507 14.397 1.00 95.69 97 PRO A C 1
ATOM 797 O O . PRO A 1 97 ? -15.908 6.160 15.425 1.00 95.69 97 PRO A O 1
ATOM 800 N N . ASN A 1 98 ? -14.679 5.623 13.633 1.00 95.00 98 ASN A N 1
ATOM 801 C CA . ASN A 1 98 ? -14.577 4.201 13.974 1.00 95.00 98 ASN A CA 1
ATOM 802 C C . ASN A 1 98 ? -13.289 3.863 14.739 1.00 95.00 98 ASN A C 1
ATOM 804 O O . ASN A 1 98 ? -13.048 2.682 15.013 1.00 95.00 98 ASN A O 1
ATOM 808 N N . ALA A 1 99 ? -12.459 4.862 15.059 1.00 95.31 99 ALA A N 1
ATOM 809 C CA . ALA A 1 99 ? -11.151 4.658 15.660 1.00 95.31 99 ALA A CA 1
ATOM 810 C C . ALA A 1 99 ? -11.250 3.903 16.991 1.00 95.31 99 ALA A C 1
ATOM 812 O O . ALA A 1 99 ? -11.890 4.335 17.951 1.00 95.31 99 ALA A O 1
ATOM 813 N N . LYS A 1 100 ? -10.587 2.745 17.042 1.00 95.25 100 LYS A N 1
ATOM 814 C CA . LYS A 1 100 ? -10.442 1.911 18.245 1.00 95.25 100 LYS A CA 1
ATOM 815 C C . LYS A 1 100 ? -9.004 1.394 18.319 1.00 95.25 100 LYS A C 1
ATOM 817 O O . LYS A 1 100 ? -8.790 0.205 18.064 1.00 95.25 100 LYS A O 1
ATOM 822 N N . PRO A 1 101 ? -8.021 2.258 18.637 1.00 91.75 101 PRO A N 1
ATOM 823 C CA . PRO A 1 101 ? -6.595 1.993 18.410 1.00 91.75 101 PRO A CA 1
ATOM 824 C C . PRO A 1 101 ? -6.056 0.775 19.168 1.00 91.75 101 PRO A C 1
ATOM 826 O O . PRO A 1 101 ? -5.117 0.143 18.708 1.00 91.75 101 PRO A O 1
ATOM 829 N N . LEU A 1 102 ? -6.676 0.407 20.294 1.00 95.31 102 LEU A N 1
ATOM 830 C CA . LEU A 1 102 ? -6.277 -0.749 21.106 1.00 95.31 102 LEU A CA 1
ATOM 831 C C . LEU A 1 102 ? -7.010 -2.052 20.742 1.00 95.31 102 LEU A C 1
ATOM 833 O O . LEU A 1 102 ? -6.762 -3.093 21.342 1.00 95.31 102 LEU A O 1
ATOM 837 N N . SER A 1 103 ? -7.936 -2.018 19.781 1.00 96.94 103 SER A N 1
ATOM 838 C CA . SER A 1 103 ? -8.598 -3.230 19.290 1.00 96.94 103 SER A CA 1
ATOM 839 C C . SER A 1 103 ? -7.736 -3.939 18.244 1.00 96.94 103 SER A C 1
ATOM 841 O O . SER A 1 103 ? -7.010 -3.277 17.509 1.00 96.94 103 SER A O 1
ATOM 843 N N . LEU A 1 104 ? -7.878 -5.263 18.101 1.00 97.25 104 LEU A N 1
ATOM 844 C CA . LEU A 1 104 ? -7.150 -6.038 17.080 1.00 97.25 104 LEU A CA 1
ATOM 845 C C . LEU A 1 104 ? -7.305 -5.444 15.671 1.00 97.25 104 LEU A C 1
ATOM 847 O O . LEU A 1 104 ? -6.327 -5.309 14.943 1.00 97.25 104 LEU A O 1
ATOM 851 N N . TYR A 1 105 ? -8.525 -5.026 15.314 1.00 97.94 105 TYR A N 1
ATOM 852 C CA . TYR A 1 105 ? -8.779 -4.351 14.041 1.00 97.94 105 TYR A CA 1
ATOM 853 C C . TYR A 1 105 ? -8.121 -2.972 13.961 1.00 97.94 105 TYR A C 1
ATOM 855 O O . TYR A 1 105 ? -7.590 -2.623 12.917 1.00 97.94 105 TYR A O 1
ATOM 863 N N . GLY A 1 106 ? -8.167 -2.178 15.034 1.00 97.69 106 GLY A N 1
ATOM 864 C CA . GLY A 1 106 ? -7.555 -0.849 15.045 1.00 97.69 106 GLY A CA 1
ATOM 865 C C . GLY A 1 106 ? -6.039 -0.914 14.889 1.00 97.69 106 GLY A C 1
ATOM 866 O O . GLY A 1 106 ? -5.485 -0.173 14.084 1.00 97.69 106 GLY A O 1
ATOM 867 N N . ILE A 1 107 ? -5.386 -1.857 15.575 1.00 98.31 107 ILE A N 1
ATOM 868 C CA . ILE A 1 107 ? -3.954 -2.133 15.407 1.00 98.31 107 ILE A CA 1
ATOM 869 C C . ILE A 1 107 ? -3.674 -2.544 13.962 1.00 98.31 107 ILE A C 1
ATOM 871 O O . ILE A 1 107 ? -2.797 -1.967 13.325 1.00 98.31 107 ILE A O 1
ATOM 875 N N . TRP A 1 108 ? -4.452 -3.486 13.418 1.00 98.44 108 TRP A N 1
ATOM 876 C CA . TRP A 1 108 ? -4.321 -3.891 12.020 1.00 98.44 108 TRP A CA 1
ATOM 877 C C . TRP A 1 108 ? -4.495 -2.705 11.060 1.00 98.44 108 TRP A C 1
ATOM 879 O O . TRP A 1 108 ? -3.671 -2.532 10.174 1.00 98.44 108 TRP A O 1
ATOM 889 N N . ALA A 1 109 ? -5.500 -1.847 11.258 1.00 98.38 109 ALA A N 1
ATOM 890 C CA . ALA A 1 109 ? -5.757 -0.686 10.406 1.00 98.38 109 ALA A CA 1
ATOM 891 C C . ALA A 1 109 ? -4.617 0.345 10.465 1.00 98.38 109 ALA A C 1
ATOM 893 O O . ALA A 1 109 ? -4.263 0.915 9.433 1.00 98.38 109 ALA A O 1
ATOM 894 N N . ILE A 1 110 ? -4.016 0.559 11.641 1.00 98.56 110 ILE A N 1
ATOM 895 C CA . ILE A 1 110 ? -2.834 1.418 11.815 1.00 98.56 110 ILE A CA 1
ATOM 896 C C . ILE A 1 110 ? -1.636 0.830 11.071 1.00 98.56 110 ILE A C 1
ATOM 898 O O . ILE A 1 110 ? -1.021 1.527 10.266 1.00 98.56 110 ILE A O 1
ATOM 902 N N . VAL A 1 111 ? -1.327 -0.450 11.310 1.00 98.56 111 VAL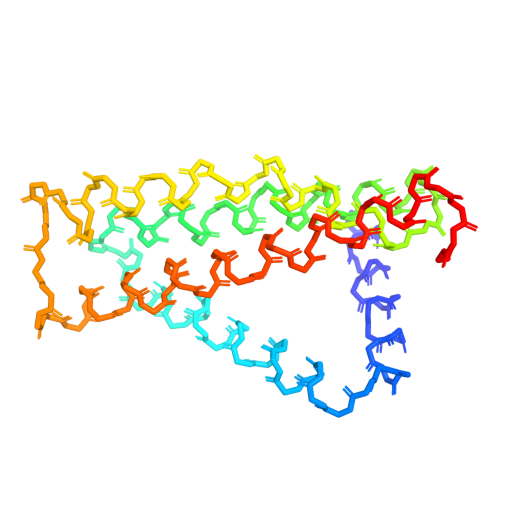 A N 1
ATOM 903 C CA . VAL A 1 111 ? -0.201 -1.142 10.666 1.00 98.56 111 VAL A CA 1
ATOM 904 C C . VAL A 1 111 ? -0.380 -1.126 9.152 1.00 98.56 111 VAL A C 1
ATOM 906 O O . VAL A 1 111 ? 0.508 -0.681 8.440 1.00 98.56 111 VAL A O 1
ATOM 909 N N . MET A 1 112 ? -1.560 -1.502 8.669 1.00 98.31 112 MET A N 1
ATOM 910 C CA . MET A 1 112 ? -1.928 -1.484 7.259 1.00 98.31 112 MET A CA 1
ATOM 911 C C . MET A 1 112 ? -1.785 -0.092 6.630 1.00 98.31 112 MET A C 1
ATOM 913 O O . MET A 1 112 ? -1.210 0.042 5.553 1.00 98.31 112 MET A O 1
ATOM 917 N N . SER A 1 113 ? -2.253 0.959 7.308 1.00 98.62 113 SER A N 1
ATOM 918 C CA . SER A 1 113 ? -2.108 2.337 6.821 1.00 98.62 113 SER A CA 1
ATOM 919 C C . SER A 1 113 ? -0.640 2.756 6.733 1.00 98.62 113 SER A C 1
ATOM 921 O O . SER A 1 113 ? -0.230 3.347 5.736 1.00 98.62 113 SER A O 1
ATOM 923 N N . ALA A 1 114 ? 0.171 2.419 7.741 1.00 98.56 114 ALA A N 1
ATOM 924 C CA . ALA A 1 114 ? 1.607 2.687 7.722 1.00 98.56 114 ALA A CA 1
ATOM 925 C C . ALA A 1 114 ? 2.311 1.912 6.596 1.00 98.56 114 ALA A C 1
ATOM 927 O O . ALA A 1 114 ? 3.119 2.485 5.869 1.00 98.56 114 ALA A O 1
ATOM 928 N N . THR A 1 115 ? 1.958 0.639 6.402 1.00 98.31 115 THR A N 1
ATOM 929 C CA . THR A 1 115 ? 2.467 -0.197 5.311 1.00 98.31 115 THR A CA 1
ATOM 930 C C . THR A 1 115 ? 2.149 0.411 3.950 1.00 98.31 115 THR A C 1
ATOM 932 O O . THR A 1 115 ? 3.057 0.546 3.131 1.00 98.31 115 THR A O 1
ATOM 935 N N . ILE A 1 116 ? 0.900 0.827 3.709 1.00 98.25 116 ILE A N 1
ATOM 936 C CA . ILE A 1 116 ? 0.523 1.485 2.453 1.00 98.25 116 ILE A CA 1
ATOM 937 C C . ILE A 1 116 ? 1.306 2.789 2.273 1.00 98.25 116 ILE A C 1
ATOM 939 O O . ILE A 1 116 ? 1.851 3.016 1.200 1.00 98.25 116 ILE A O 1
ATOM 943 N N . ALA A 1 117 ? 1.402 3.634 3.302 1.00 98.44 117 ALA A N 1
ATOM 944 C CA . ALA A 1 117 ? 2.092 4.919 3.199 1.00 98.44 117 ALA A CA 1
ATOM 945 C C . ALA A 1 117 ? 3.583 4.768 2.847 1.00 98.44 117 ALA A C 1
ATOM 947 O O . ALA A 1 117 ? 4.081 5.475 1.973 1.00 98.44 117 ALA A O 1
ATOM 948 N N . ILE A 1 118 ? 4.283 3.828 3.490 1.00 98.12 118 ILE A N 1
ATOM 949 C CA . ILE A 1 118 ? 5.691 3.532 3.187 1.00 98.12 118 ILE A CA 1
ATOM 950 C C . ILE A 1 118 ? 5.823 2.985 1.761 1.00 98.12 118 ILE A C 1
ATOM 952 O O . ILE A 1 118 ? 6.689 3.425 1.010 1.00 98.12 118 ILE A O 1
ATOM 956 N N . SER A 1 119 ? 4.936 2.069 1.367 1.00 97.38 119 SER A N 1
ATOM 957 C CA . SER A 1 119 ? 4.971 1.462 0.031 1.00 97.38 119 SER A CA 1
ATOM 958 C C . SER A 1 119 ? 4.714 2.493 -1.063 1.00 97.38 119 SER A C 1
ATOM 960 O O . SER A 1 119 ? 5.472 2.547 -2.019 1.00 97.38 119 SER A O 1
ATOM 962 N N . LEU A 1 120 ? 3.757 3.404 -0.865 1.00 98.06 120 LEU A N 1
ATOM 963 C CA . LEU A 1 120 ? 3.496 4.509 -1.789 1.00 98.06 120 LEU A CA 1
ATOM 964 C C . LEU A 1 120 ? 4.698 5.446 -1.956 1.00 98.06 120 LEU A C 1
ATOM 966 O O . LEU A 1 120 ? 4.885 6.013 -3.033 1.00 98.06 120 LEU A O 1
ATOM 970 N N . ALA A 1 121 ? 5.521 5.623 -0.919 1.00 97.75 121 ALA A N 1
ATOM 971 C CA . ALA A 1 121 ? 6.750 6.402 -1.035 1.00 97.75 121 ALA A CA 1
ATOM 972 C C . ALA A 1 121 ? 7.776 5.692 -1.935 1.00 97.75 121 ALA A C 1
ATOM 974 O O . ALA A 1 121 ? 8.382 6.336 -2.793 1.00 97.75 121 ALA A O 1
ATOM 975 N N . PHE A 1 122 ? 7.925 4.371 -1.785 1.00 95.50 122 PHE A N 1
ATOM 976 C CA . PHE A 1 122 ? 8.753 3.559 -2.682 1.00 95.50 122 PHE A CA 1
ATOM 977 C C . PHE A 1 122 ? 8.198 3.553 -4.111 1.00 95.50 122 PHE A C 1
ATOM 979 O O . PHE A 1 122 ? 8.946 3.833 -5.043 1.00 95.50 122 PHE A O 1
ATOM 986 N N . ASP A 1 123 ? 6.889 3.355 -4.285 1.00 96.44 123 ASP A N 1
ATOM 987 C CA . ASP A 1 123 ? 6.229 3.368 -5.594 1.00 96.44 123 ASP A CA 1
ATOM 988 C C . ASP A 1 123 ? 6.384 4.728 -6.295 1.00 96.44 123 ASP A C 1
ATOM 990 O O . ASP A 1 123 ? 6.604 4.787 -7.505 1.00 96.44 123 ASP A O 1
ATOM 994 N N . SER A 1 124 ? 6.326 5.835 -5.544 1.00 97.06 124 SER A N 1
ATOM 995 C CA . SER A 1 124 ? 6.564 7.183 -6.081 1.00 97.06 124 SER A CA 1
ATOM 996 C C . SER A 1 124 ? 7.981 7.314 -6.629 1.00 97.06 124 SER A C 1
ATOM 998 O O . SER A 1 124 ? 8.172 7.789 -7.747 1.00 97.06 124 SER A O 1
ATOM 1000 N N . TRP A 1 125 ? 8.977 6.878 -5.854 1.00 95.25 125 TRP A N 1
ATOM 1001 C CA . TRP A 1 125 ? 10.378 6.926 -6.262 1.00 95.25 125 TRP A CA 1
ATOM 1002 C C . TRP A 1 125 ? 10.644 6.063 -7.498 1.00 95.25 125 TRP A C 1
ATOM 1004 O O . TRP A 1 125 ? 11.265 6.524 -8.458 1.00 95.25 125 TRP A O 1
ATOM 1014 N N . ASP A 1 126 ? 10.122 4.840 -7.506 1.00 93.38 126 ASP A N 1
ATOM 1015 C CA . ASP A 1 126 ? 10.290 3.903 -8.611 1.00 93.38 126 ASP A CA 1
ATOM 1016 C C . ASP A 1 126 ? 9.583 4.381 -9.878 1.00 93.38 126 ASP A C 1
ATOM 1018 O O . ASP A 1 126 ? 10.169 4.327 -10.958 1.00 93.38 126 ASP A O 1
ATOM 1022 N N . THR A 1 127 ? 8.379 4.939 -9.751 1.00 95.19 127 THR A N 1
ATOM 1023 C CA . THR A 1 127 ? 7.643 5.517 -10.882 1.00 95.19 127 THR A CA 1
ATOM 1024 C C . THR A 1 127 ? 8.383 6.717 -11.470 1.00 95.19 127 THR A C 1
ATOM 1026 O O . THR A 1 127 ? 8.490 6.834 -12.689 1.00 95.19 127 THR A O 1
ATOM 1029 N N . ILE A 1 128 ? 8.951 7.595 -10.633 1.00 95.50 128 ILE A N 1
ATOM 1030 C CA . ILE A 1 128 ? 9.779 8.715 -11.106 1.00 95.50 128 ILE A CA 1
ATOM 1031 C C . ILE A 1 128 ? 10.981 8.185 -11.891 1.00 95.50 128 ILE A C 1
ATOM 1033 O O . ILE A 1 128 ? 11.240 8.643 -13.002 1.00 95.50 128 ILE A O 1
ATOM 1037 N N . ARG A 1 129 ? 11.704 7.201 -11.347 1.00 94.25 129 ARG A N 1
ATOM 1038 C CA . ARG A 1 129 ? 12.877 6.624 -12.015 1.00 94.25 129 ARG A CA 1
ATOM 1039 C C . ARG A 1 129 ? 12.529 5.925 -13.325 1.00 94.25 129 ARG A C 1
ATOM 1041 O O . ARG A 1 129 ? 13.299 6.064 -14.275 1.00 94.25 129 ARG A O 1
ATOM 1048 N N . LEU A 1 130 ? 11.387 5.241 -13.371 1.00 93.12 130 LEU A N 1
ATOM 1049 C CA . LEU A 1 130 ? 10.844 4.583 -14.558 1.00 93.12 130 LEU A CA 1
ATOM 1050 C C . LEU A 1 130 ? 10.522 5.602 -15.657 1.00 93.12 130 LEU A C 1
ATOM 1052 O O . LEU A 1 130 ? 10.988 5.459 -16.783 1.00 93.12 130 LEU A O 1
ATOM 1056 N N . ILE A 1 131 ? 9.800 6.677 -15.322 1.00 92.88 131 ILE A N 1
ATOM 1057 C CA . ILE A 1 131 ? 9.460 7.750 -16.273 1.00 92.88 131 ILE A CA 1
ATOM 1058 C C . ILE A 1 131 ? 10.722 8.463 -16.782 1.00 92.88 131 ILE A C 1
ATOM 1060 O O . ILE A 1 131 ? 10.784 8.853 -17.946 1.00 92.88 131 ILE A O 1
ATOM 1064 N N . LEU A 1 132 ? 11.739 8.620 -15.930 1.00 94.31 132 LEU A N 1
ATOM 1065 C CA . LEU A 1 132 ? 13.023 9.219 -16.302 1.00 94.31 132 LEU A CA 1
ATOM 1066 C C . LEU A 1 132 ? 13.959 8.264 -17.069 1.00 94.31 132 LEU A C 1
ATOM 1068 O O . LEU A 1 132 ? 15.028 8.701 -17.491 1.00 94.31 132 LEU A O 1
ATOM 1072 N N . GLY A 1 133 ? 13.602 6.984 -17.242 1.00 90.38 133 GLY A N 1
ATOM 1073 C CA . GLY A 1 133 ? 14.438 5.989 -17.928 1.00 90.38 133 GLY A CA 1
ATOM 1074 C C . GLY A 1 133 ? 15.717 5.611 -17.167 1.00 90.38 133 GLY A C 1
ATOM 1075 O O . GLY A 1 133 ? 16.725 5.268 -17.774 1.00 90.38 133 GLY A O 1
ATOM 1076 N N . THR A 1 134 ? 15.703 5.733 -15.837 1.00 87.75 134 THR A N 1
ATOM 1077 C CA . THR A 1 134 ? 16.849 5.449 -14.939 1.00 87.75 134 THR A CA 1
ATOM 1078 C C . THR A 1 134 ? 16.685 4.143 -14.154 1.00 87.75 134 THR A C 1
ATOM 1080 O O . THR A 1 134 ? 17.383 3.896 -13.157 1.00 87.75 134 THR A O 1
ATOM 1083 N N . LYS A 1 135 ? 15.705 3.346 -14.566 1.00 78.00 135 LYS A N 1
ATOM 1084 C CA . LYS A 1 135 ? 15.363 2.032 -14.048 1.00 78.00 135 LYS A CA 1
ATOM 1085 C C . LYS A 1 135 ? 15.239 1.093 -15.239 1.00 78.00 135 LYS A C 1
ATOM 1087 O O . LYS A 1 135 ? 14.691 1.561 -16.264 1.00 78.00 135 LYS A O 1
#

Sequence (135 aa):
MEFILEFFREFREQAQDLPAWVNMWMNFMGAVYGTGLLFIFHKWGARFAVGMMLFLNVPASAFVTDLTGNIDWIAAVHLVLWPPVLYYLLTRDVFGPNAKPLSLYGIWAIVMSATIAISLAFDSWDTIRLILGTK

Secondary structure (DSSP, 8-state):
-HHHHHHHHHHHHHHHTS-HHHHHHHHHHHHHHHHGGGGTTT-HHHHHHHHIIIIIIHHHHHHHHHHHS-GGGHHHHHHHHHHHHHHHIIIIIISSTT--TTSHHHHHHHHHHHHHHHHHHHHHHHHHHHHTT--

Foldseek 3Di:
DVLLVVLVVVVVVVLVVDDPVVVVLVVVLVVLLVVLVVCCVPDPLSVLSNVLVPPPLSVVLSVVCVVPVDSLCSLVSLLPRLVVSLVCLVDPDAVHPNDDCPDPVNVSSVVNSVSSVVSNVVSVVSVVCVVVVND

pLDDT: mean 94.15, std 5.17, range [62.53, 98.62]